Protein AF-X1J9B8-F1 (afdb_monomer_lite)

pLDDT: mean 83.75, std 18.58, range [36.06, 98.31]

Structure (mmCIF, N/CA/C/O backbone):
data_AF-X1J9B8-F1
#
_entry.id   AF-X1J9B8-F1
#
loop_
_atom_site.group_PDB
_atom_site.id
_atom_site.type_symbol
_atom_site.label_atom_id
_atom_site.label_alt_id
_atom_site.label_comp_id
_atom_site.label_asym_id
_atom_site.label_entity_id
_atom_site.label_seq_id
_atom_site.pdbx_PDB_ins_code
_atom_site.Cartn_x
_atom_site.Cartn_y
_atom_site.Cartn_z
_atom_site.occupancy
_atom_site.B_iso_or_equiv
_atom_site.auth_seq_id
_atom_site.auth_comp_id
_atom_site.auth_asym_id
_atom_site.auth_atom_id
_atom_site.pdbx_PDB_model_num
ATOM 1 N N . ARG A 1 1 ? 10.214 -9.863 22.932 1.00 47.84 1 ARG A N 1
ATOM 2 C CA . ARG A 1 1 ? 11.199 -9.305 21.972 1.00 47.84 1 ARG A CA 1
ATOM 3 C C . ARG A 1 1 ? 10.847 -9.886 20.609 1.00 47.84 1 ARG A C 1
ATOM 5 O O . ARG A 1 1 ? 10.949 -11.097 20.470 1.00 47.84 1 ARG A O 1
ATOM 12 N N . ASN A 1 2 ? 10.327 -9.083 19.679 1.00 61.09 2 ASN A N 1
ATOM 13 C CA . ASN A 1 2 ? 9.975 -9.572 18.342 1.00 61.09 2 ASN A CA 1
ATOM 14 C C . ASN A 1 2 ? 11.273 -9.976 17.639 1.00 61.09 2 ASN A C 1
ATOM 16 O O . ASN A 1 2 ? 12.147 -9.130 17.464 1.00 61.09 2 ASN A O 1
ATOM 20 N N . ARG A 1 3 ? 11.444 -11.269 17.347 1.00 70.25 3 ARG A N 1
ATOM 21 C CA . ARG A 1 3 ? 12.528 -11.727 16.474 1.00 70.25 3 ARG A CA 1
ATOM 22 C C . ARG A 1 3 ? 12.178 -11.278 15.061 1.00 70.25 3 ARG A C 1
ATOM 24 O O . ARG A 1 3 ? 11.019 -11.382 14.668 1.00 70.25 3 ARG A O 1
ATOM 31 N N . GLU A 1 4 ? 13.158 -10.757 14.340 1.00 77.56 4 GLU A N 1
ATOM 32 C CA . GLU A 1 4 ? 13.003 -10.453 12.922 1.00 77.56 4 GLU A CA 1
ATOM 33 C C . GLU A 1 4 ? 12.691 -11.761 12.186 1.00 77.56 4 GLU A C 1
ATOM 35 O O . GLU A 1 4 ? 13.382 -12.765 12.372 1.00 77.56 4 GLU A O 1
ATOM 40 N N . GLN A 1 5 ? 11.594 -11.770 11.432 1.00 81.00 5 GLN A N 1
ATOM 41 C CA . GLN A 1 5 ? 11.175 -12.893 10.600 1.00 81.00 5 GLN A CA 1
ATOM 42 C C . GLN A 1 5 ? 11.343 -12.479 9.145 1.00 81.00 5 GLN A C 1
ATOM 44 O O . GLN A 1 5 ? 10.976 -11.365 8.769 1.00 81.00 5 GLN A O 1
ATOM 49 N N . PHE A 1 6 ? 11.931 -13.367 8.351 1.00 88.00 6 PHE A N 1
ATOM 50 C CA . PHE A 1 6 ? 12.225 -13.122 6.951 1.00 88.00 6 PHE A CA 1
ATOM 51 C C 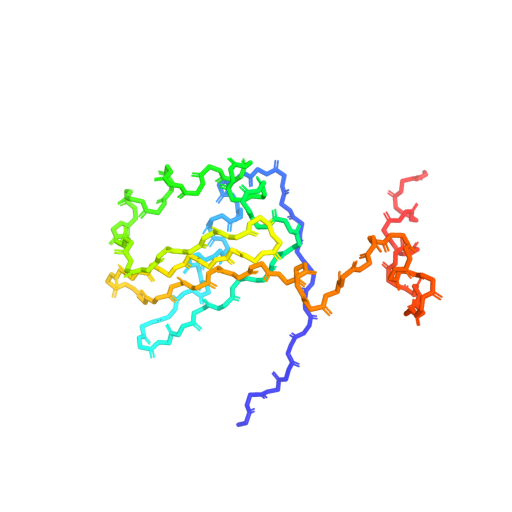. PHE A 1 6 ? 11.586 -14.220 6.113 1.00 88.00 6 PHE A C 1
ATOM 53 O O . PHE A 1 6 ? 12.040 -15.363 6.116 1.00 88.00 6 PHE A O 1
ATOM 60 N N . GLU A 1 7 ? 10.507 -13.860 5.432 1.00 89.00 7 GLU A N 1
ATOM 61 C CA . GLU A 1 7 ? 9.697 -14.770 4.635 1.00 89.00 7 GLU A CA 1
ATOM 62 C C . GLU A 1 7 ? 9.463 -14.158 3.255 1.00 89.00 7 GLU A C 1
ATOM 64 O O . GLU A 1 7 ? 9.194 -12.961 3.128 1.00 89.00 7 GLU A O 1
ATOM 69 N N . TRP A 1 8 ? 9.575 -14.991 2.223 1.00 92.38 8 TRP A N 1
ATOM 70 C CA . TRP A 1 8 ? 9.310 -14.604 0.845 1.00 92.38 8 TRP A CA 1
ATOM 71 C C . TRP A 1 8 ? 7.934 -15.089 0.425 1.00 92.38 8 TRP A C 1
ATOM 73 O O . TRP A 1 8 ? 7.601 -16.259 0.603 1.00 92.38 8 TRP A O 1
ATOM 83 N N . TYR A 1 9 ? 7.171 -14.189 -0.182 1.00 92.00 9 TYR A N 1
ATOM 84 C CA . TYR A 1 9 ? 5.854 -14.473 -0.728 1.00 92.00 9 TYR A CA 1
ATOM 85 C C . TYR A 1 9 ? 5.804 -14.035 -2.187 1.00 92.00 9 TYR A C 1
ATOM 87 O O . TYR A 1 9 ? 6.395 -13.022 -2.563 1.00 92.00 9 TYR A O 1
ATOM 95 N N . TYR A 1 10 ? 5.094 -14.810 -2.998 1.00 94.56 10 TYR A N 1
ATOM 96 C CA . TYR A 1 10 ? 4.842 -14.527 -4.403 1.00 94.56 10 TYR A CA 1
ATOM 97 C C . TYR A 1 10 ? 3.327 -14.461 -4.624 1.00 94.56 10 TYR A C 1
ATOM 99 O O . TYR A 1 10 ? 2.590 -15.267 -4.056 1.00 94.56 10 TYR A O 1
ATOM 107 N N . PHE A 1 11 ? 2.874 -13.484 -5.411 1.00 94.12 11 PHE A N 1
ATOM 108 C CA . PHE A 1 11 ? 1.459 -13.223 -5.673 1.00 94.12 11 PHE A CA 1
ATOM 109 C C . PHE A 1 11 ? 1.236 -13.109 -7.182 1.00 94.12 11 PHE A C 1
ATOM 111 O O . PHE A 1 11 ? 1.883 -12.291 -7.832 1.00 94.12 11 PHE A O 1
ATOM 118 N N . ASP A 1 12 ? 0.299 -13.886 -7.724 1.00 94.50 12 ASP A N 1
ATOM 119 C CA . ASP A 1 12 ? -0.051 -13.851 -9.153 1.00 94.50 12 ASP A CA 1
ATOM 120 C C . ASP A 1 12 ? -1.196 -12.881 -9.475 1.00 94.50 12 ASP A C 1
ATOM 122 O O . ASP A 1 12 ? -1.482 -12.600 -10.638 1.00 94.50 12 ASP A O 1
ATOM 126 N N . ASN A 1 13 ? -1.891 -12.373 -8.456 1.00 95.50 13 ASN A N 1
ATOM 127 C CA . ASN A 1 13 ? -3.009 -11.458 -8.633 1.00 95.50 13 ASN A CA 1
ATOM 128 C C . ASN A 1 13 ? -3.131 -10.475 -7.460 1.00 95.50 13 ASN A C 1
ATOM 130 O O . ASN A 1 13 ? -2.621 -10.700 -6.359 1.00 95.50 13 ASN A O 1
ATOM 134 N N . ALA A 1 14 ? -3.839 -9.371 -7.707 1.00 96.50 14 ALA A N 1
ATOM 135 C CA . ALA A 1 14 ? -4.037 -8.312 -6.723 1.00 96.50 14 ALA A CA 1
ATOM 136 C C . ALA A 1 14 ? -4.801 -8.792 -5.476 1.00 96.50 14 ALA A C 1
ATOM 138 O O . ALA A 1 14 ? -4.511 -8.341 -4.368 1.00 96.50 14 ALA A O 1
ATOM 139 N N . LEU A 1 15 ? -5.759 -9.713 -5.627 1.00 96.38 15 LEU A N 1
ATOM 140 C CA . LEU A 1 15 ? -6.595 -10.172 -4.518 1.00 96.38 15 LEU A CA 1
ATOM 141 C C . LEU A 1 15 ? -5.773 -10.918 -3.460 1.00 96.38 15 LEU A C 1
ATOM 143 O O . LEU A 1 15 ? -5.930 -10.630 -2.273 1.00 96.38 15 LEU A O 1
ATOM 147 N N . ASP A 1 16 ? -4.874 -11.808 -3.877 1.00 97.00 16 ASP A N 1
ATOM 148 C CA . ASP A 1 16 ? -3.996 -12.550 -2.966 1.00 97.00 16 ASP A CA 1
ATOM 149 C C . ASP A 1 16 ? -3.052 -11.610 -2.209 1.00 97.00 16 ASP A C 1
ATOM 151 O O . ASP A 1 16 ? -2.886 -11.734 -0.991 1.00 97.00 16 ASP A O 1
ATOM 155 N N . PHE A 1 17 ? -2.506 -10.608 -2.905 1.00 97.56 17 PHE A N 1
ATOM 156 C CA . PHE A 1 17 ? -1.711 -9.552 -2.281 1.00 97.56 17 PHE A CA 1
ATOM 157 C C . PHE A 1 17 ? -2.514 -8.804 -1.204 1.00 97.56 17 PHE A C 1
ATOM 159 O O . PHE A 1 17 ? -2.047 -8.641 -0.076 1.00 97.56 17 PHE A O 1
ATOM 166 N N . TRP A 1 18 ? -3.747 -8.385 -1.501 1.00 97.50 18 TRP A N 1
ATOM 167 C CA . TRP A 1 18 ? -4.578 -7.679 -0.521 1.00 97.50 18 TRP A CA 1
ATOM 168 C C . TRP A 1 18 ? -5.017 -8.569 0.640 1.00 97.50 18 TRP A C 1
ATOM 170 O O . TRP A 1 18 ? -5.025 -8.108 1.782 1.00 97.50 18 TRP A O 1
ATOM 180 N N . GLY A 1 19 ? -5.309 -9.846 0.386 1.00 96.75 19 GLY A N 1
ATOM 181 C CA . GLY A 1 19 ? -5.559 -10.835 1.433 1.00 96.75 19 GLY A CA 1
ATOM 182 C C . GLY A 1 19 ? -4.380 -10.940 2.402 1.00 96.75 19 GLY A C 1
ATOM 183 O O . GLY A 1 19 ? -4.569 -10.902 3.622 1.00 96.75 19 GLY A O 1
ATOM 184 N N . PHE A 1 20 ? -3.156 -10.971 1.870 1.00 96.75 20 PHE A N 1
ATOM 185 C CA . PHE A 1 20 ? -1.934 -10.928 2.666 1.00 96.75 20 PHE A CA 1
ATOM 186 C C . PHE A 1 20 ? -1.810 -9.624 3.467 1.00 96.75 20 PHE A C 1
ATOM 188 O O . PHE A 1 20 ? -1.600 -9.674 4.680 1.00 96.75 20 PHE A O 1
ATOM 195 N N . VAL A 1 21 ? -1.988 -8.461 2.837 1.00 96.81 21 VAL A N 1
ATOM 196 C CA . VAL A 1 21 ? -1.896 -7.153 3.511 1.00 96.81 21 VAL A CA 1
ATOM 197 C C . VAL A 1 21 ? -2.901 -7.046 4.663 1.00 96.81 21 VAL A C 1
ATOM 199 O O . VAL A 1 21 ? -2.542 -6.637 5.770 1.00 96.81 21 VAL A O 1
ATOM 202 N N . TYR A 1 22 ? -4.155 -7.448 4.448 1.00 96.44 22 TYR A N 1
ATOM 203 C CA . TYR A 1 22 ? -5.188 -7.380 5.482 1.00 96.44 22 TYR A CA 1
ATOM 204 C C . TYR A 1 22 ? -4.936 -8.351 6.628 1.00 96.44 22 TYR A C 1
ATOM 206 O O . TYR A 1 22 ? -5.102 -7.961 7.782 1.00 96.44 22 TYR A O 1
ATOM 214 N N . LYS A 1 23 ? -4.467 -9.571 6.338 1.00 95.62 23 LYS A N 1
ATOM 215 C CA . LYS A 1 23 ? -4.091 -10.554 7.365 1.00 95.62 23 LYS A CA 1
ATOM 216 C C . LYS A 1 23 ? -3.018 -10.017 8.322 1.00 95.62 23 LYS A C 1
ATOM 218 O O . LYS A 1 23 ? -3.036 -10.364 9.498 1.00 95.62 23 LYS A O 1
ATOM 223 N N . HIS A 1 24 ? -2.116 -9.167 7.832 1.00 95.19 24 HIS A N 1
ATOM 224 C CA . HIS A 1 24 ? -1.029 -8.569 8.618 1.00 95.19 24 HIS A CA 1
ATOM 225 C C . HIS A 1 24 ? -1.356 -7.175 9.172 1.00 95.19 24 HIS A C 1
ATOM 227 O O . HIS A 1 24 ? -0.519 -6.550 9.826 1.00 95.19 24 HIS A O 1
ATOM 233 N N . THR A 1 25 ? -2.559 -6.658 8.917 1.00 96.12 25 THR A N 1
ATOM 234 C CA . THR A 1 25 ? -2.989 -5.373 9.468 1.00 96.12 25 THR A CA 1
ATOM 235 C C . THR A 1 25 ? -3.602 -5.584 10.848 1.00 96.12 25 THR A C 1
ATOM 237 O O . THR A 1 25 ? -4.601 -6.282 10.993 1.00 96.12 25 THR A O 1
ATOM 240 N N . GLU A 1 26 ? -3.025 -4.944 11.867 1.00 94.12 26 GLU A N 1
ATOM 241 C CA . GLU A 1 26 ? -3.447 -5.109 13.260 1.00 94.12 26 GLU A CA 1
ATOM 242 C C . GLU A 1 26 ? -3.971 -3.804 13.888 1.00 94.12 26 GLU A C 1
ATOM 244 O O . GLU A 1 26 ? -3.439 -2.715 13.622 1.00 94.12 26 GLU A O 1
ATOM 249 N N . PRO A 1 27 ? -4.961 -3.881 14.801 1.00 94.25 27 PRO A N 1
ATOM 250 C CA . PRO A 1 27 ? -5.450 -2.713 15.519 1.00 94.25 27 PRO A CA 1
ATOM 251 C C . PRO A 1 27 ? -4.339 -2.021 16.311 1.00 94.25 27 PRO A C 1
ATOM 253 O O . PRO A 1 27 ? -3.494 -2.664 16.929 1.00 94.25 27 PRO A O 1
ATOM 256 N N . LYS A 1 28 ? -4.375 -0.682 16.343 1.00 89.62 28 LYS A N 1
ATOM 257 C CA . LYS A 1 28 ? -3.408 0.175 17.064 1.00 89.62 28 LYS A CA 1
ATOM 258 C C . LYS A 1 28 ? -1.948 0.046 16.593 1.00 89.62 28 LYS A C 1
ATOM 260 O O . LYS A 1 28 ? -1.072 0.663 17.195 1.00 89.62 28 LYS A O 1
ATOM 265 N N . ARG A 1 29 ? -1.676 -0.687 15.508 1.00 92.12 29 ARG A N 1
ATOM 266 C CA . ARG A 1 29 ? -0.356 -0.786 14.874 1.00 92.12 29 ARG A CA 1
ATOM 267 C C . ARG A 1 29 ? -0.426 -0.290 13.432 1.00 92.12 29 ARG A C 1
ATOM 269 O O . ARG A 1 29 ? -1.472 -0.325 12.788 1.00 92.12 29 ARG A O 1
ATOM 276 N N . LYS A 1 30 ? 0.704 0.223 12.946 1.00 95.00 30 LYS A N 1
ATOM 277 C CA . LYS A 1 30 ? 0.881 0.585 11.538 1.00 95.00 30 LYS A CA 1
ATOM 278 C C . LYS A 1 30 ? 1.563 -0.576 10.830 1.00 95.00 30 LYS A C 1
ATOM 280 O O . LYS A 1 30 ? 2.682 -0.927 11.206 1.00 95.00 30 LYS A O 1
ATOM 285 N N . LEU A 1 31 ? 0.904 -1.135 9.823 1.00 97.44 31 LEU A N 1
ATOM 286 C CA . LEU A 1 31 ? 1.564 -1.975 8.833 1.00 97.44 31 LEU A CA 1
ATOM 287 C C . LEU A 1 31 ? 2.299 -1.056 7.853 1.00 97.44 31 LEU A C 1
ATOM 289 O O . LEU A 1 31 ? 1.688 -0.153 7.282 1.00 97.44 31 LEU A O 1
ATOM 293 N N . TRP A 1 32 ? 3.600 -1.265 7.687 1.00 97.00 32 TRP A N 1
ATOM 294 C CA . TRP A 1 32 ? 4.418 -0.524 6.731 1.00 97.00 32 TRP A CA 1
ATOM 295 C C . TRP A 1 32 ? 4.645 -1.388 5.497 1.00 97.00 32 TRP A C 1
ATOM 297 O O . TRP A 1 32 ? 5.148 -2.502 5.613 1.00 97.00 32 TRP A O 1
ATOM 307 N N . VAL A 1 33 ? 4.272 -0.869 4.332 1.00 96.50 33 VAL A N 1
ATOM 308 C CA . VAL A 1 33 ? 4.461 -1.520 3.035 1.00 96.50 33 VAL A CA 1
ATOM 309 C C . VAL A 1 33 ? 5.441 -0.670 2.240 1.00 96.50 33 VAL A C 1
ATOM 311 O O . VAL A 1 33 ? 5.158 0.488 1.936 1.00 96.50 33 VAL A O 1
ATOM 314 N N . LEU A 1 34 ? 6.614 -1.226 1.955 1.00 94.56 34 LEU A N 1
ATOM 315 C CA . LEU A 1 34 ? 7.701 -0.527 1.273 1.00 94.56 34 LEU A CA 1
ATOM 316 C C . LEU A 1 34 ? 7.805 -1.039 -0.164 1.00 94.56 34 LEU A C 1
ATOM 318 O O . LEU A 1 34 ? 7.833 -2.250 -0.374 1.00 94.56 34 LEU A O 1
ATOM 322 N N . ALA A 1 35 ? 7.886 -0.133 -1.135 1.00 92.38 35 ALA A N 1
ATOM 323 C CA . ALA A 1 35 ? 8.012 -0.473 -2.553 1.00 92.38 35 ALA A CA 1
ATOM 324 C C . ALA A 1 35 ? 8.969 0.490 -3.267 1.00 92.38 35 ALA A C 1
ATOM 326 O O . ALA A 1 35 ? 9.187 1.611 -2.805 1.00 92.38 35 ALA A O 1
ATOM 327 N N . ARG A 1 36 ? 9.548 0.064 -4.397 1.00 88.94 36 ARG A N 1
ATOM 328 C CA . ARG A 1 36 ? 10.327 0.941 -5.287 1.00 88.94 36 ARG A CA 1
ATOM 329 C C . ARG A 1 36 ? 9.443 1.341 -6.456 1.00 88.94 36 ARG A C 1
ATOM 331 O O . ARG A 1 36 ? 9.141 0.474 -7.261 1.00 88.94 36 ARG A O 1
ATOM 338 N N . ASN A 1 37 ? 9.116 2.631 -6.569 1.00 88.50 37 ASN A N 1
ATOM 339 C CA . ASN A 1 37 ? 8.092 3.151 -7.481 1.00 88.50 37 ASN A CA 1
ATOM 340 C C . ASN A 1 37 ? 6.677 2.776 -7.021 1.00 88.50 37 ASN A C 1
ATOM 342 O O . ASN A 1 37 ? 5.890 2.170 -7.748 1.00 88.50 37 ASN A O 1
ATOM 346 N N . LEU A 1 38 ? 6.362 3.159 -5.782 1.00 94.44 38 LEU A N 1
ATOM 347 C CA . LEU A 1 38 ? 5.146 2.753 -5.081 1.00 94.44 38 LEU A CA 1
ATOM 348 C C . LEU A 1 38 ? 3.879 3.042 -5.891 1.00 94.44 38 LEU A C 1
ATOM 350 O O . LEU A 1 38 ? 2.957 2.234 -5.880 1.00 94.44 38 LEU A O 1
ATOM 354 N N . VAL A 1 39 ? 3.804 4.192 -6.563 1.00 92.81 39 VAL A N 1
ATOM 355 C CA . VAL A 1 39 ? 2.603 4.596 -7.313 1.00 92.81 39 VAL A CA 1
ATOM 356 C C . VAL A 1 39 ? 2.293 3.605 -8.433 1.00 92.81 39 VAL A C 1
ATOM 358 O O . VAL A 1 39 ? 1.122 3.284 -8.658 1.00 92.81 39 VAL A O 1
ATOM 361 N N . PHE A 1 40 ? 3.326 3.086 -9.101 1.00 92.50 40 PHE A N 1
ATOM 362 C CA . PHE A 1 40 ? 3.169 2.067 -10.131 1.00 92.50 40 PHE A CA 1
ATOM 363 C C . PHE A 1 40 ? 2.604 0.775 -9.536 1.00 92.50 40 PHE A C 1
ATOM 365 O O . PHE A 1 40 ? 1.526 0.343 -9.945 1.00 92.50 40 PHE A O 1
ATOM 372 N N . ASP A 1 41 ? 3.266 0.213 -8.519 1.00 93.50 41 ASP A N 1
ATOM 373 C CA . ASP A 1 41 ? 2.824 -1.029 -7.871 1.00 93.50 41 ASP A CA 1
ATOM 374 C C . ASP A 1 41 ? 1.407 -0.893 -7.307 1.00 93.50 41 ASP A C 1
ATOM 376 O O . ASP A 1 41 ? 0.549 -1.740 -7.547 1.00 93.50 41 ASP A O 1
ATOM 380 N N . PHE A 1 42 ? 1.127 0.218 -6.620 1.00 95.50 42 PHE A N 1
ATOM 381 C CA . PHE A 1 42 ? -0.176 0.519 -6.033 1.00 95.50 42 PHE A CA 1
ATOM 382 C C . PHE A 1 42 ? -1.291 0.598 -7.086 1.00 95.50 42 PHE A C 1
ATOM 384 O O . PHE A 1 42 ? -2.441 0.250 -6.802 1.00 95.50 42 PHE A O 1
ATOM 391 N N . THR A 1 43 ? -0.959 1.034 -8.305 1.00 95.56 43 THR A N 1
ATOM 392 C CA . THR A 1 43 ? -1.883 1.048 -9.446 1.00 95.56 43 THR A CA 1
ATOM 393 C C . THR A 1 43 ? -2.122 -0.361 -9.984 1.00 95.56 43 THR A C 1
ATOM 395 O O . THR A 1 43 ? -3.278 -0.728 -10.187 1.00 95.56 43 THR A O 1
ATOM 398 N N . ILE A 1 44 ? -1.064 -1.162 -10.163 1.00 95.56 44 ILE A N 1
ATOM 399 C CA . ILE A 1 44 ? -1.151 -2.547 -10.660 1.00 95.56 44 ILE A CA 1
ATOM 400 C C . ILE A 1 44 ? -1.971 -3.431 -9.719 1.00 95.56 44 ILE A C 1
ATOM 402 O O . ILE A 1 44 ? -2.818 -4.194 -10.176 1.00 95.56 44 ILE A O 1
ATOM 406 N N . VAL A 1 45 ? -1.784 -3.287 -8.405 1.00 96.69 45 VAL A N 1
ATOM 407 C CA . VAL A 1 45 ? -2.584 -4.013 -7.403 1.00 96.69 45 VAL A CA 1
ATOM 408 C C . VAL A 1 45 ? -3.936 -3.348 -7.127 1.00 96.69 45 VAL A C 1
ATOM 410 O O . VAL A 1 45 ? -4.616 -3.700 -6.169 1.00 96.69 45 VAL A O 1
ATOM 413 N N . GLU A 1 46 ? -4.336 -2.362 -7.931 1.00 97.38 46 GLU A N 1
ATOM 414 C CA . GLU A 1 46 ? -5.637 -1.694 -7.867 1.00 97.38 46 GLU A CA 1
ATOM 415 C C . GLU A 1 46 ? -5.992 -1.133 -6.477 1.00 97.38 46 GLU A C 1
ATOM 417 O O . GLU A 1 46 ? -7.130 -1.246 -6.010 1.00 97.38 46 GLU A O 1
ATOM 422 N N . GLY A 1 47 ? -5.038 -0.517 -5.774 1.00 96.88 47 GLY A N 1
ATOM 423 C CA . GLY A 1 47 ? -5.151 -0.349 -4.324 1.00 96.88 47 GLY A CA 1
ATOM 424 C C . GLY A 1 47 ? -6.391 0.393 -3.827 1.00 96.88 47 GLY A C 1
ATOM 425 O O . GLY A 1 47 ? -6.998 0.002 -2.828 1.00 96.88 47 GLY A O 1
ATOM 426 N N . TRP A 1 48 ? -6.867 1.401 -4.561 1.00 96.56 48 TRP A N 1
ATOM 427 C CA . TRP A 1 48 ? -8.106 2.101 -4.208 1.00 96.56 48 TRP A CA 1
ATOM 428 C C . TRP A 1 48 ? -9.382 1.269 -4.387 1.00 96.56 48 TRP A C 1
ATOM 430 O O . TRP A 1 48 ? -10.384 1.564 -3.725 1.00 96.56 48 TRP A O 1
ATOM 440 N N . LYS A 1 49 ? -9.378 0.266 -5.274 1.00 96.81 49 LYS A N 1
ATOM 441 C CA . LYS A 1 49 ? -10.505 -0.660 -5.453 1.00 96.81 49 LYS A CA 1
ATOM 442 C C . LYS A 1 49 ? -10.629 -1.628 -4.279 1.00 96.81 49 LYS A C 1
ATOM 444 O O . LYS A 1 49 ? -11.744 -2.004 -3.951 1.00 96.81 49 LYS A O 1
ATOM 449 N N . HIS A 1 50 ? -9.527 -1.957 -3.608 1.00 97.38 50 HIS A N 1
ATOM 450 C CA . HIS A 1 50 ? -9.531 -2.859 -2.454 1.00 97.38 50 HIS A CA 1
ATOM 451 C C . HIS A 1 50 ? -9.686 -2.118 -1.116 1.00 97.38 50 HIS A C 1
ATOM 453 O O . HIS A 1 50 ? -10.531 -2.473 -0.293 1.00 97.38 50 HIS A O 1
ATOM 459 N N . LEU A 1 51 ? -8.945 -1.025 -0.908 1.00 96.94 51 LEU A N 1
ATOM 460 C CA . LEU A 1 51 ? -8.937 -0.294 0.366 1.00 96.94 51 LEU A CA 1
ATOM 461 C C . LEU A 1 51 ? -10.292 0.327 0.729 1.00 96.94 51 LEU A C 1
ATOM 463 O O . LEU A 1 51 ? -10.704 0.267 1.890 1.00 96.94 51 LEU A O 1
ATOM 467 N N . ARG A 1 52 ? -10.989 0.932 -0.244 1.00 95.25 52 ARG A N 1
ATOM 468 C CA . ARG A 1 52 ? -12.251 1.645 0.022 1.00 95.25 52 ARG A CA 1
ATOM 469 C C . ARG A 1 52 ? -13.374 0.697 0.466 1.00 95.25 52 ARG A C 1
ATOM 471 O O . ARG A 1 52 ? -13.94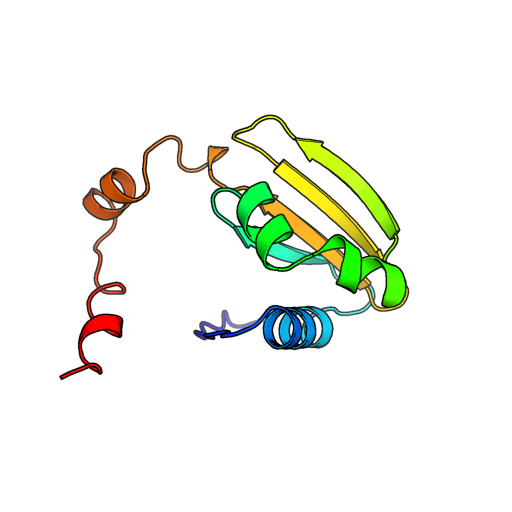7 0.968 1.523 1.00 95.25 52 ARG A O 1
ATOM 478 N N . PRO A 1 53 ? -13.671 -0.413 -0.241 1.00 95.75 53 PRO A N 1
ATOM 479 C CA . PRO A 1 53 ? -14.648 -1.397 0.231 1.00 95.75 53 PRO A CA 1
ATOM 480 C C . PRO A 1 53 ? -14.268 -2.042 1.568 1.00 95.75 53 PRO A C 1
ATOM 482 O O . PRO A 1 53 ? -15.146 -2.310 2.382 1.00 95.75 53 PRO A O 1
ATOM 485 N N . ALA A 1 54 ? -12.970 -2.217 1.843 1.00 95.44 54 ALA A N 1
ATOM 486 C CA . ALA A 1 54 ? -12.475 -2.712 3.130 1.00 95.44 54 ALA A CA 1
ATOM 487 C C . ALA A 1 54 ? -12.589 -1.685 4.285 1.00 95.44 54 ALA A C 1
ATOM 489 O O . ALA A 1 54 ? -12.205 -1.970 5.421 1.00 95.44 54 ALA A O 1
ATOM 490 N N . GLY A 1 55 ? -13.114 -0.482 4.023 1.00 96.75 55 GLY A N 1
ATOM 491 C CA . GLY A 1 55 ? -13.374 0.543 5.034 1.00 96.75 55 GLY A CA 1
ATOM 492 C C . GLY A 1 55 ? -12.150 1.367 5.441 1.00 96.75 55 GLY A C 1
ATOM 493 O O . GLY A 1 55 ? -12.213 2.107 6.428 1.00 96.75 55 GLY A O 1
ATOM 494 N N . PHE A 1 56 ? -11.043 1.272 4.700 1.00 97.50 56 PHE A N 1
ATOM 495 C CA . PHE A 1 56 ? -9.890 2.143 4.898 1.00 97.50 56 PHE A CA 1
ATOM 496 C C . PHE A 1 56 ? -10.146 3.514 4.274 1.00 97.50 56 PHE A C 1
ATOM 498 O O . PHE A 1 56 ? -10.577 3.645 3.128 1.00 97.50 56 PHE A O 1
ATOM 505 N N . LYS A 1 57 ? -9.847 4.561 5.040 1.00 97.31 57 LYS A N 1
ATOM 506 C CA . LYS A 1 57 ? -9.930 5.956 4.609 1.00 97.31 57 LYS A CA 1
ATOM 507 C C . LYS A 1 57 ? -8.530 6.515 4.419 1.00 97.31 57 LYS A C 1
ATOM 509 O O . LYS A 1 57 ? -7.654 6.266 5.249 1.00 97.31 57 LYS A O 1
ATOM 514 N N . LEU A 1 58 ? -8.343 7.310 3.369 1.00 97.62 58 LEU A N 1
ATOM 515 C CA . LEU A 1 58 ? -7.122 8.083 3.170 1.00 97.62 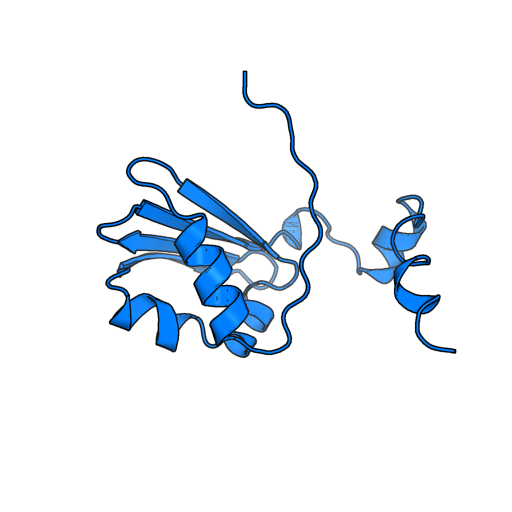58 LEU A CA 1
ATOM 516 C C . LEU A 1 58 ? -6.951 9.087 4.316 1.00 97.62 58 LEU A C 1
ATOM 518 O O . LEU A 1 58 ? -7.896 9.786 4.686 1.00 97.62 58 LEU A O 1
ATOM 522 N N . LYS A 1 59 ? -5.754 9.125 4.896 1.00 97.88 59 LYS A N 1
ATOM 523 C CA . LYS A 1 59 ? -5.375 10.043 5.977 1.00 97.88 59 LYS A CA 1
ATOM 524 C C . LYS A 1 59 ? -4.289 11.016 5.556 1.00 97.88 59 LYS A C 1
ATOM 526 O O . LYS A 1 59 ? -4.303 12.154 6.003 1.00 97.88 59 LYS A O 1
ATOM 531 N N . PHE A 1 60 ? -3.367 10.565 4.716 1.00 97.62 60 PHE A N 1
ATOM 532 C CA . PHE A 1 60 ? -2.297 11.391 4.180 1.00 97.62 60 PHE A CA 1
ATOM 533 C C . PHE A 1 60 ? -1.890 10.873 2.807 1.00 97.62 60 PHE A C 1
ATOM 535 O O . PHE A 1 60 ? -1.809 9.658 2.612 1.00 97.62 60 PHE A O 1
ATOM 542 N N . PHE A 1 61 ? -1.628 11.795 1.889 1.00 96.25 61 PHE A N 1
ATOM 543 C CA . PHE A 1 61 ? -1.094 11.509 0.569 1.00 96.25 61 PHE A CA 1
ATOM 544 C C . PHE A 1 61 ? -0.040 12.554 0.222 1.00 96.25 61 PHE A C 1
ATOM 546 O O . PHE A 1 61 ? -0.289 13.752 0.359 1.00 96.25 61 PHE A O 1
ATOM 553 N N . TYR A 1 62 ? 1.116 12.088 -0.223 1.00 95.00 62 TYR A N 1
ATOM 554 C CA . TYR A 1 62 ? 2.163 12.906 -0.810 1.00 95.00 62 TYR A CA 1
ATOM 555 C C . TYR A 1 62 ? 2.752 12.147 -1.989 1.00 95.00 62 TYR A C 1
ATOM 557 O O . TYR A 1 62 ? 3.008 10.950 -1.863 1.00 95.00 62 TYR A O 1
ATOM 565 N N . ASP A 1 63 ? 2.994 12.851 -3.088 1.00 91.38 63 ASP A N 1
ATOM 566 C CA . ASP A 1 63 ? 3.721 12.331 -4.236 1.00 91.38 63 ASP A CA 1
ATOM 567 C C . ASP A 1 63 ? 4.641 13.421 -4.795 1.00 91.38 63 ASP A C 1
ATOM 569 O O . ASP A 1 63 ? 4.199 14.507 -5.170 1.00 91.38 63 ASP A O 1
ATOM 573 N N . GLY A 1 64 ? 5.936 13.126 -4.795 1.00 87.94 64 GLY A N 1
ATOM 574 C CA . GLY A 1 64 ? 7.013 13.937 -5.353 1.00 87.94 64 GLY A CA 1
ATOM 575 C C . GLY A 1 64 ? 7.769 13.208 -6.466 1.00 87.94 64 GLY A C 1
ATOM 576 O O . GLY A 1 64 ? 8.936 13.514 -6.707 1.00 87.94 64 GLY A O 1
ATOM 577 N N . GLY A 1 65 ? 7.160 12.197 -7.095 1.00 81.50 65 GLY A N 1
ATOM 578 C CA . GLY A 1 65 ? 7.737 11.407 -8.187 1.00 81.50 65 GLY A CA 1
ATOM 579 C C . GLY A 1 65 ? 8.724 10.333 -7.722 1.00 81.50 65 GLY A C 1
ATOM 580 O O . GLY A 1 65 ? 8.550 9.161 -8.031 1.00 81.50 65 GLY A O 1
ATOM 581 N N . SER A 1 66 ? 9.750 10.706 -6.953 1.00 81.88 66 SER A N 1
ATOM 582 C CA . SER A 1 66 ? 10.711 9.758 -6.350 1.00 81.88 66 SER A CA 1
ATOM 583 C C . SER A 1 66 ? 10.409 9.424 -4.888 1.00 81.88 66 SER A C 1
ATOM 585 O O . SER A 1 66 ? 11.075 8.590 -4.279 1.00 81.88 66 SER A O 1
ATOM 587 N N . THR A 1 67 ? 9.425 10.106 -4.307 1.00 88.44 67 THR A N 1
ATOM 588 C CA . THR A 1 67 ? 8.951 9.893 -2.942 1.00 88.44 67 THR A CA 1
ATOM 589 C C . THR A 1 67 ? 7.438 9.926 -2.969 1.00 88.44 67 THR A C 1
ATOM 591 O O . THR A 1 67 ? 6.854 10.952 -3.302 1.00 88.44 67 THR A O 1
ATOM 594 N N . SER A 1 68 ? 6.810 8.831 -2.573 1.00 93.62 68 SER A N 1
ATOM 595 C CA . SER A 1 68 ? 5.365 8.730 -2.463 1.00 93.62 68 SER A CA 1
ATOM 596 C C . SER A 1 68 ? 5.001 8.124 -1.115 1.00 93.62 68 SER A C 1
ATOM 598 O O . SER A 1 68 ? 5.622 7.160 -0.668 1.00 93.62 68 SER A O 1
ATOM 600 N N . ILE A 1 69 ? 4.020 8.711 -0.435 1.00 96.12 69 ILE A N 1
ATOM 601 C CA . ILE A 1 69 ? 3.546 8.260 0.875 1.00 96.12 69 ILE A CA 1
ATOM 602 C C . ILE A 1 69 ? 2.027 8.216 0.846 1.00 96.12 69 ILE A C 1
ATOM 604 O O . ILE A 1 69 ? 1.372 9.239 0.642 1.00 96.12 69 ILE A O 1
ATOM 608 N N . ILE A 1 70 ? 1.463 7.042 1.123 1.00 97.50 70 ILE A N 1
ATOM 609 C CA . ILE A 1 70 ? 0.017 6.846 1.239 1.00 97.50 70 ILE A CA 1
ATOM 610 C C . ILE A 1 70 ? -0.271 6.290 2.629 1.00 97.50 70 ILE A C 1
ATOM 612 O O . ILE A 1 70 ? 0.072 5.154 2.942 1.00 97.50 70 ILE A O 1
ATOM 616 N N . SER A 1 71 ? -0.920 7.078 3.480 1.00 98.06 71 SER A N 1
ATOM 617 C CA . SER A 1 71 ? -1.363 6.629 4.802 1.00 98.06 71 SER A CA 1
ATOM 618 C C . SER A 1 71 ? -2.863 6.410 4.794 1.00 98.06 71 SER A C 1
ATOM 620 O O . SER A 1 71 ? -3.633 7.326 4.491 1.00 98.06 71 SER A O 1
ATOM 622 N N . THR A 1 72 ? -3.292 5.211 5.171 1.00 98.12 72 THR A N 1
ATOM 623 C CA . THR A 1 72 ? -4.704 4.851 5.283 1.00 98.12 72 THR A CA 1
ATOM 624 C C . THR A 1 72 ? -5.021 4.289 6.659 1.00 98.12 72 THR A C 1
ATOM 626 O O . THR A 1 72 ? -4.167 3.720 7.339 1.00 98.12 72 THR A O 1
ATOM 629 N N . GLN A 1 73 ? -6.266 4.465 7.089 1.00 97.38 73 GLN A N 1
ATOM 630 C CA . GLN A 1 73 ? -6.739 3.972 8.377 1.00 97.38 73 GLN A CA 1
ATOM 631 C C . GLN A 1 73 ? -8.163 3.444 8.254 1.00 97.38 73 GLN A C 1
ATOM 633 O O . GLN A 1 73 ? -9.040 4.132 7.727 1.00 97.38 73 GLN A O 1
ATOM 638 N N . GLY A 1 74 ? -8.385 2.247 8.784 1.00 93.94 74 GLY A N 1
ATOM 639 C CA . GLY A 1 74 ? -9.686 1.597 8.880 1.00 93.94 74 GLY A CA 1
ATOM 640 C C . GLY A 1 74 ? -9.979 1.136 10.306 1.00 93.94 74 GLY A C 1
ATOM 641 O O . GLY A 1 74 ? -9.231 1.418 11.244 1.00 93.94 74 GLY A O 1
ATOM 642 N N . ARG A 1 75 ? -11.077 0.392 10.472 1.00 90.75 75 ARG A N 1
ATOM 643 C CA . ARG A 1 75 ? -11.456 -0.215 11.762 1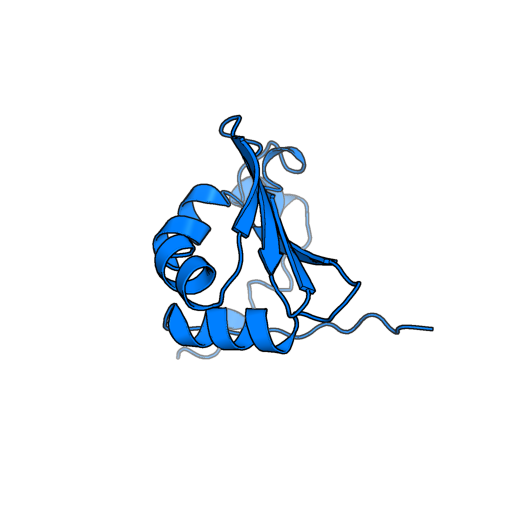.00 90.75 75 ARG A CA 1
ATOM 644 C C . ARG A 1 75 ? -10.385 -1.178 12.289 1.00 90.75 75 ARG A C 1
ATOM 646 O O . ARG A 1 75 ? -10.201 -1.281 13.497 1.00 90.75 75 ARG A O 1
ATOM 653 N N . PHE A 1 76 ? -9.708 -1.880 11.384 1.00 88.25 76 PHE A N 1
ATOM 654 C CA . PHE A 1 76 ? -8.800 -2.979 11.710 1.00 88.25 76 PHE A CA 1
ATOM 655 C C . PHE A 1 76 ? -7.347 -2.548 11.918 1.00 88.25 76 PHE A C 1
ATOM 657 O O . PHE A 1 76 ? -6.538 -3.363 12.333 1.00 88.25 76 PHE A O 1
ATOM 664 N N .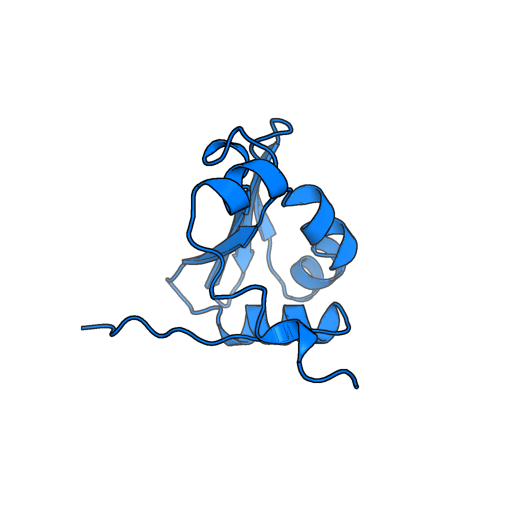 GLY A 1 77 ? -7.009 -1.281 11.677 1.00 95.69 77 GLY A N 1
ATOM 665 C CA . GLY A 1 77 ? -5.644 -0.782 11.815 1.00 95.69 77 GLY A CA 1
ATOM 666 C C . GLY A 1 77 ? -5.317 0.306 10.803 1.00 95.69 77 GLY A C 1
ATOM 667 O O . GLY A 1 77 ? -6.205 0.866 10.150 1.00 95.69 77 GLY A O 1
ATOM 668 N N . SER A 1 78 ? -4.025 0.596 10.680 1.00 97.56 78 SER A N 1
ATOM 669 C CA . SER A 1 78 ? -3.504 1.568 9.722 1.00 97.56 78 SER A CA 1
ATOM 670 C C . SER A 1 78 ? -2.466 0.921 8.818 1.00 97.56 78 SER A C 1
ATOM 672 O O . SER A 1 78 ? -1.646 0.132 9.285 1.00 97.56 78 SER A O 1
ATOM 674 N N . ILE A 1 79 ? -2.468 1.304 7.544 1.00 98.31 79 ILE A N 1
ATOM 675 C CA . ILE A 1 79 ? -1.489 0.853 6.555 1.00 98.31 79 ILE A CA 1
ATOM 676 C C . ILE A 1 79 ? -0.805 2.091 5.985 1.00 98.31 79 ILE A C 1
ATOM 678 O O . ILE A 1 79 ? -1.480 3.029 5.547 1.00 98.31 79 ILE A O 1
ATOM 682 N N . VAL A 1 80 ? 0.523 2.100 6.019 1.00 98.00 80 VAL A N 1
ATOM 683 C CA . VAL A 1 80 ? 1.358 3.155 5.449 1.00 98.00 80 VAL A CA 1
ATOM 684 C C . VAL A 1 80 ? 2.177 2.557 4.320 1.00 98.00 80 VAL A C 1
ATOM 686 O O . VAL A 1 80 ? 3.030 1.704 4.550 1.00 98.00 80 VAL A O 1
ATOM 689 N N . PHE A 1 81 ? 1.911 3.024 3.110 1.00 97.50 81 PHE A N 1
ATOM 690 C CA . PHE A 1 81 ? 2.691 2.707 1.928 1.00 97.50 81 PHE A CA 1
ATOM 691 C C . PHE A 1 81 ? 3.759 3.781 1.739 1.00 97.50 81 PHE A C 1
ATOM 693 O O . PHE A 1 81 ? 3.444 4.974 1.803 1.00 97.50 81 PHE A O 1
ATOM 700 N N . LEU A 1 82 ? 5.002 3.361 1.521 1.00 95.69 82 LEU A N 1
ATOM 701 C CA . LEU A 1 82 ? 6.146 4.251 1.367 1.00 95.69 82 LEU A CA 1
ATOM 702 C C . LEU A 1 82 ? 6.981 3.849 0.151 1.00 95.69 82 LEU A C 1
ATOM 704 O O . LEU A 1 82 ? 7.425 2.705 0.037 1.00 95.69 82 LEU A O 1
ATOM 708 N N . ASP A 1 83 ? 7.204 4.814 -0.734 1.00 93.00 83 ASP A N 1
ATOM 709 C CA . ASP A 1 83 ? 8.202 4.708 -1.786 1.00 93.00 83 ASP A CA 1
ATOM 710 C C . ASP A 1 83 ? 9.595 4.898 -1.195 1.00 93.00 83 ASP A C 1
ATOM 712 O O . ASP A 1 83 ? 9.843 5.872 -0.481 1.00 93.00 83 ASP A O 1
ATOM 716 N N . ILE A 1 84 ? 10.494 3.973 -1.510 1.00 89.31 84 ILE A N 1
ATOM 717 C CA . ILE A 1 84 ? 11.880 3.994 -1.041 1.00 89.31 84 ILE A CA 1
ATOM 718 C C . ILE A 1 84 ? 12.875 4.365 -2.151 1.00 89.31 84 ILE A C 1
ATOM 720 O O . ILE A 1 84 ? 14.085 4.262 -1.943 1.00 89.31 84 ILE A O 1
ATOM 724 N N . MET A 1 85 ? 12.417 4.795 -3.336 1.00 83.88 85 MET A N 1
ATOM 725 C CA . MET A 1 85 ? 13.312 5.262 -4.409 1.00 83.88 85 MET A CA 1
ATOM 726 C C . MET A 1 85 ? 14.151 6.478 -4.001 1.00 83.88 85 MET A C 1
ATOM 728 O O . MET A 1 85 ? 15.280 6.624 -4.456 1.00 83.88 85 MET A O 1
ATOM 732 N N . ASN A 1 86 ? 13.660 7.322 -3.100 1.00 73.38 86 ASN A N 1
ATOM 733 C CA . ASN A 1 86 ? 14.435 8.431 -2.545 1.00 73.38 86 ASN A CA 1
ATOM 734 C C . ASN A 1 86 ? 15.597 7.990 -1.643 1.00 73.38 86 ASN A C 1
ATOM 736 O O . ASN A 1 86 ? 16.590 8.706 -1.538 1.00 73.38 86 ASN A O 1
ATOM 740 N N . TRP A 1 87 ? 15.504 6.821 -1.008 1.00 72.62 87 TRP A N 1
ATOM 741 C CA . TRP A 1 87 ? 16.596 6.245 -0.217 1.00 72.62 87 TRP A CA 1
ATOM 742 C C . TRP A 1 87 ? 17.650 5.565 -1.092 1.00 72.62 87 TRP A C 1
ATOM 744 O O . TRP A 1 87 ? 18.802 5.431 -0.685 1.00 72.62 87 TRP A O 1
ATOM 754 N N . PHE A 1 88 ? 17.276 5.192 -2.317 1.00 68.88 88 PHE A N 1
ATOM 755 C CA . PHE A 1 88 ? 18.154 4.572 -3.301 1.00 68.88 88 PHE A CA 1
ATOM 756 C C . PHE A 1 88 ? 18.062 5.337 -4.622 1.00 68.88 88 PHE A C 1
ATOM 758 O O . PHE A 1 88 ? 17.428 4.879 -5.566 1.00 68.88 88 PHE A O 1
ATOM 765 N N . VAL A 1 89 ? 18.736 6.491 -4.686 1.00 64.62 89 VAL A N 1
ATOM 766 C CA . VAL A 1 89 ? 18.718 7.456 -5.813 1.00 64.62 89 VAL A CA 1
ATOM 767 C C . VAL A 1 89 ? 19.259 6.871 -7.139 1.00 64.62 89 VAL A C 1
ATOM 769 O O . VAL A 1 89 ? 19.292 7.531 -8.173 1.00 64.62 89 VAL A O 1
ATOM 772 N N . GLU A 1 90 ? 19.686 5.611 -7.142 1.00 68.12 90 GLU A N 1
ATOM 773 C CA . GLU A 1 90 ? 20.251 4.919 -8.295 1.00 68.12 90 GLU A CA 1
ATOM 774 C C . GLU A 1 90 ? 19.308 3.829 -8.815 1.00 68.12 90 GLU A C 1
ATOM 776 O O . GLU A 1 90 ? 18.487 3.279 -8.083 1.00 68.12 90 GLU A O 1
ATOM 781 N N . SER A 1 91 ? 19.456 3.457 -10.090 1.00 66.19 91 SER A N 1
ATOM 782 C CA . SER A 1 91 ? 18.653 2.382 -10.678 1.00 66.19 91 SER A CA 1
ATOM 783 C C . SER A 1 91 ? 18.808 1.055 -9.917 1.00 66.19 91 SER A C 1
ATOM 785 O O . SER A 1 91 ? 19.850 0.775 -9.313 1.00 66.19 91 SER A O 1
ATOM 787 N N . LEU A 1 92 ? 17.785 0.194 -9.999 1.00 65.75 92 LEU A N 1
ATOM 788 C CA . LEU A 1 92 ? 17.818 -1.192 -9.502 1.00 65.75 92 LEU A CA 1
ATOM 789 C C . LEU A 1 92 ? 19.109 -1.918 -9.914 1.00 65.75 92 LEU A C 1
ATOM 791 O O . LEU A 1 92 ? 19.761 -2.528 -9.070 1.00 65.75 92 LEU A O 1
ATOM 795 N N . ALA A 1 93 ? 19.505 -1.775 -11.182 1.00 66.12 93 ALA A N 1
ATOM 796 C CA . ALA A 1 93 ? 20.715 -2.377 -11.736 1.00 66.12 93 ALA A CA 1
ATOM 797 C C . ALA A 1 93 ? 21.998 -1.877 -11.049 1.00 66.12 93 ALA A C 1
ATOM 799 O O . ALA A 1 93 ? 22.846 -2.684 -10.681 1.00 66.12 93 ALA A O 1
ATOM 800 N N . LYS A 1 94 ? 22.124 -0.563 -10.817 1.00 68.38 94 LYS A N 1
ATOM 801 C CA . LYS A 1 94 ? 23.275 0.019 -10.103 1.00 68.38 94 LYS A CA 1
ATOM 802 C C . LYS A 1 94 ? 23.286 -0.360 -8.621 1.00 68.38 94 LYS A C 1
ATOM 804 O O . LYS A 1 94 ? 24.339 -0.682 -8.079 1.00 68.38 94 LYS A O 1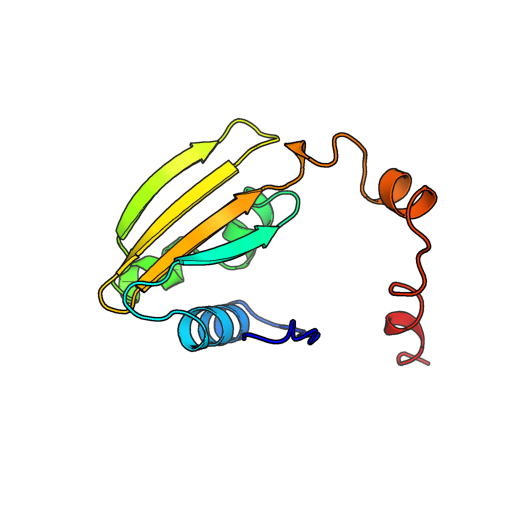
ATOM 809 N N . THR A 1 95 ? 22.114 -0.423 -7.984 1.00 65.56 95 THR A N 1
ATOM 810 C CA . THR A 1 95 ? 21.987 -0.909 -6.597 1.00 65.56 95 THR A CA 1
ATOM 811 C C . THR A 1 95 ? 22.445 -2.371 -6.486 1.00 65.56 95 THR A C 1
ATOM 813 O O . THR A 1 95 ? 23.182 -2.719 -5.565 1.00 65.56 95 THR A O 1
ATOM 816 N N . GLY A 1 96 ? 22.069 -3.218 -7.450 1.00 63.09 96 GLY A N 1
ATOM 817 C CA . GLY A 1 96 ? 22.472 -4.627 -7.513 1.00 63.09 96 GLY A CA 1
ATOM 818 C C . GLY A 1 96 ? 23.969 -4.851 -7.755 1.00 63.09 96 GLY A C 1
ATOM 819 O O . GLY A 1 96 ? 24.478 -5.920 -7.455 1.00 63.09 96 GLY A O 1
ATOM 820 N N . GLN A 1 97 ? 24.704 -3.849 -8.245 1.00 67.00 97 GLN A N 1
ATOM 821 C CA . GLN A 1 97 ? 26.169 -3.914 -8.343 1.00 67.00 97 GLN A CA 1
ATOM 822 C C . GLN A 1 97 ? 26.866 -3.620 -7.005 1.00 67.00 97 GLN A C 1
ATOM 824 O O . GLN A 1 97 ? 28.018 -4.005 -6.822 1.00 67.00 97 GLN A O 1
ATOM 829 N N . ARG A 1 98 ? 26.190 -2.935 -6.071 1.00 63.03 98 ARG A N 1
ATOM 830 C CA . ARG A 1 98 ? 26.750 -2.527 -4.769 1.00 63.03 98 ARG A CA 1
ATOM 831 C C . ARG A 1 98 ? 26.390 -3.460 -3.619 1.00 63.03 98 ARG A C 1
ATOM 833 O O . ARG A 1 98 ? 27.124 -3.519 -2.638 1.00 63.03 98 ARG A O 1
ATOM 840 N N . ILE A 1 99 ? 25.268 -4.167 -3.722 1.00 62.12 99 ILE A N 1
ATOM 841 C CA . ILE A 1 99 ? 24.810 -5.131 -2.717 1.00 62.12 99 ILE A CA 1
ATOM 842 C C . ILE A 1 99 ? 25.064 -6.537 -3.271 1.00 62.12 99 ILE A C 1
ATOM 844 O O . ILE A 1 99 ? 24.612 -6.803 -4.380 1.00 62.12 99 ILE A O 1
ATOM 848 N N . PRO A 1 100 ? 25.742 -7.454 -2.554 1.00 48.59 100 PRO A N 1
ATOM 849 C CA . PRO A 1 100 ? 25.939 -8.823 -3.022 1.00 48.59 100 PRO A CA 1
ATOM 850 C C . PRO A 1 100 ? 24.597 -9.509 -3.321 1.00 48.59 100 PRO A C 1
ATOM 852 O O . PRO A 1 100 ? 23.804 -9.811 -2.430 1.00 48.59 100 PRO A O 1
ATOM 855 N N . VAL A 1 101 ? 24.342 -9.752 -4.605 1.00 52.34 101 VAL A N 1
ATOM 856 C CA . VAL A 1 101 ? 23.117 -10.334 -5.168 1.00 52.34 101 VAL A CA 1
ATOM 857 C C . VAL A 1 101 ? 23.085 -11.860 -4.968 1.00 52.34 101 VAL A C 1
ATOM 859 O O . VAL A 1 101 ? 22.982 -12.634 -5.911 1.00 52.34 101 VAL A O 1
ATOM 862 N N . GLN A 1 102 ? 23.161 -12.342 -3.729 1.00 49.19 102 GLN A N 1
ATOM 863 C CA . GLN A 1 102 ? 22.939 -13.774 -3.463 1.00 49.19 102 GLN A CA 1
ATOM 864 C C . GLN A 1 102 ? 21.445 -14.154 -3.524 1.00 49.19 102 GLN A C 1
ATOM 866 O O . GLN A 1 102 ? 21.115 -15.325 -3.670 1.00 49.19 102 GLN A O 1
ATOM 871 N N . MET A 1 103 ? 20.527 -13.177 -3.505 1.00 45.12 103 MET A N 1
ATOM 872 C CA . MET A 1 103 ? 19.074 -13.418 -3.542 1.00 45.12 103 MET A CA 1
ATOM 873 C C . MET A 1 103 ? 18.423 -13.420 -4.936 1.00 45.12 103 MET A C 1
ATOM 875 O O . MET A 1 103 ? 17.319 -13.937 -5.052 1.00 45.12 103 MET A O 1
ATOM 879 N N . PHE A 1 104 ? 19.047 -12.894 -6.002 1.00 44.62 104 PHE A N 1
ATOM 880 C CA . PHE A 1 104 ? 18.418 -12.956 -7.342 1.00 44.62 104 PHE A CA 1
ATOM 881 C C . PHE A 1 104 ? 18.717 -14.254 -8.105 1.00 44.62 104 PHE A C 1
ATOM 883 O O . PHE A 1 104 ? 18.003 -14.572 -9.052 1.00 44.62 104 PHE A O 1
ATOM 890 N N . GLN A 1 105 ? 19.735 -15.027 -7.714 1.00 38.84 105 GLN A N 1
ATOM 891 C CA . GLN A 1 105 ? 20.088 -16.266 -8.423 1.00 38.84 105 GLN A CA 1
ATOM 892 C C . GLN A 1 105 ? 19.248 -17.483 -7.999 1.00 38.84 105 GLN A C 1
ATOM 894 O O . GLN A 1 105 ? 19.156 -18.447 -8.754 1.00 38.84 105 GLN A O 1
ATOM 899 N N . SER A 1 106 ? 18.570 -17.447 -6.848 1.00 41.22 106 SER A N 1
ATOM 900 C CA . SER A 1 106 ? 17.751 -18.573 -6.372 1.00 41.22 106 SER A CA 1
ATOM 901 C C . SER A 1 106 ? 16.356 -18.650 -7.011 1.00 41.22 106 SER A C 1
ATOM 903 O O . SER A 1 106 ? 15.754 -19.720 -7.013 1.00 41.22 106 SER A O 1
ATOM 905 N N . GLY A 1 107 ? 15.853 -17.561 -7.606 1.00 39.28 107 GLY A N 1
ATOM 906 C CA . GLY A 1 107 ? 14.556 -17.534 -8.300 1.00 39.28 107 GLY A CA 1
ATOM 907 C C . GLY A 1 107 ? 14.588 -18.029 -9.753 1.00 39.28 107 GLY A C 1
ATOM 908 O O . GLY A 1 107 ? 13.543 -18.323 -10.325 1.00 39.28 107 GLY A O 1
ATOM 909 N N . LEU A 1 108 ? 15.776 -18.149 -10.354 1.00 39.81 108 LEU A N 1
ATOM 910 C CA . LEU A 1 108 ? 15.955 -18.590 -11.746 1.00 39.81 108 LEU A CA 1
ATOM 911 C C . LEU A 1 108 ? 16.314 -20.081 -11.872 1.00 39.81 108 LEU A C 1
ATOM 913 O O . LEU A 1 108 ? 16.354 -20.603 -12.978 1.00 39.81 108 LEU A O 1
ATOM 917 N N . SER A 1 109 ? 16.518 -20.785 -10.753 1.00 39.19 109 SER A N 1
ATOM 918 C CA . SER A 1 109 ? 16.885 -22.211 -10.736 1.00 39.19 109 SER A CA 1
ATOM 919 C C . SER A 1 109 ? 15.687 -23.176 -10.677 1.00 39.19 109 SER A C 1
ATOM 921 O O . SER A 1 109 ? 15.899 -24.382 -10.602 1.00 39.19 109 SER A O 1
ATOM 923 N N . GLN A 1 110 ? 14.440 -22.689 -10.694 1.00 39.41 110 GLN A N 1
ATOM 924 C CA . GLN A 1 110 ? 13.240 -23.550 -10.727 1.00 39.41 110 GLN A CA 1
ATOM 925 C C . GLN A 1 110 ? 12.457 -23.477 -12.046 1.00 39.41 110 GLN A C 1
ATOM 927 O O . GLN A 1 110 ? 11.301 -23.888 -12.118 1.00 39.41 110 GLN A O 1
ATOM 932 N N . ARG A 1 111 ? 13.081 -22.969 -13.111 1.00 40.47 111 ARG A N 1
ATOM 933 C CA . ARG A 1 111 ? 12.553 -23.066 -14.476 1.00 40.47 111 ARG A CA 1
ATOM 934 C C . ARG A 1 111 ? 13.633 -23.625 -15.399 1.00 40.47 111 ARG A C 1
ATOM 936 O O . ARG A 1 111 ? 14.286 -22.875 -16.117 1.00 40.47 111 ARG A O 1
ATOM 943 N N . SER A 1 112 ? 13.809 -24.940 -15.341 1.00 36.06 112 SER A N 1
ATOM 944 C CA . SER A 1 112 ? 14.473 -25.761 -16.360 1.00 36.06 112 SER A CA 1
ATOM 945 C C . SER A 1 112 ? 13.818 -27.129 -16.383 1.00 36.06 112 SER A C 1
ATOM 947 O O . SER A 1 112 ? 13.727 -27.705 -15.274 1.00 36.06 112 SER A O 1
#

Foldseek 3Di:
DDDDDDDDDDDPALVVVVVVVLVPAAAPDEAEAEDAQQVVVCVRSVVVVRQVVVAWDWDDWDDPPQWTWTWIAGPGHIYIYIHCSVVVVDDPVVVCVVDPPPPPVVVPVPPD

Secondary structure (DSSP, 8-state):
-----------SSHHHHHHHHHHT--TTSEEEEEESSHHHHHHHTTHHHHHTTTT-EEEEEEE-SS-EEEEEEETTEEEEEEE-TTT--S-HHHHHHHS--SSSSSSSTT--

Sequence (112 aa):
RNREQFEWYYFDNALDFWGFVYKHTEPKRKLWVLARNLVFDFTIVEGWKHLRPAGFKLKFFYDGGSTSIISTQGRFGSIVFLDIMNWFVESLAKTGQRIPVQMFQSGLSQRS

Organism: NCBI:txid412755

Radius of gyration: 15.85 Å; chains: 1; bounding box: 41×40×38 Å